Protein AF-A0A7R9UX66-F1 (afdb_monomer)

Foldseek 3Di:
DDDDPPVPDPDPVNVVVVCVVVVVPDDDDWQVNQPPQDDDPPPTDGVLLCLLQVDQEAEPVADELVNLVCLLVLHDDGSNSSNSSNHLQPDDPVPDDPSRDHGYYYYHYDYDPVSCPDPVVVVSD

Sequence (125 aa):
VENVEYGGRRGGAVLRALQEVHAERIDVWLDEDEWRGYASVGVDAVLHVELAASCDALLFAPLDANTLAKAALGLADNLATCVLRAWPYDLLPDDVDGARALKPVVAAPAMNTVMWRQRITREHV

Mean predicted aligned error: 6.6 Å

Organism: Diacronema lutheri (NCBI:txid2081491)

InterPro domains:
  IPR003382 Flavoprotein [PF02441] (34-125)
  IPR036551 Flavin prenyltransferase-like [G3DSA:3.40.50.1950] (13-125)
  IPR036551 Flavin prenyltransferase-like [SSF52507] (25-124)

Secondary structure (DSSP, 8-state):
-PPP---S---HHHHHHHHHHHTTT-----TTHHHHT--STTTS--HHHHHHHH-S-EEEEEE-HHHHHHHHTT---SHHHHHHHHS-SS--GGG--TTS----EEEEE---HHHHTSHHHHHH-

Radius of gyration: 16.64 Å; Cα contacts (8 Å, |Δi|>4): 122; chains: 1; bounding box: 38×42×40 Å

Solvent-accessible surface area (backbone atoms only — not comparable to full-atom values): 7794 Å² total; per-residue (Å²): 132,84,77,79,82,76,85,63,81,80,46,71,70,53,53,50,53,51,21,71,77,36,59,94,81,39,88,76,86,53,61,70,60,51,56,75,70,52,84,46,91,91,75,41,71,54,47,39,55,51,53,35,68,75,47,76,64,47,76,36,79,71,27,39,67,65,60,42,51,30,56,64,70,68,45,60,90,46,48,71,37,35,20,56,71,58,36,44,66,83,65,58,79,91,66,52,44,97,90,43,56,74,38,57,76,47,76,40,80,50,67,58,70,69,60,61,68,35,69,68,50,64,73,56,105

pLDDT: mean 87.57, std 14.29, range [36.31, 98.25]

Nearest PDB structures (foldseek):
  1mvn-assembly1_A  TM=9.739E-01  e=1.986E-08  Arabidopsis thaliana
  1e20-assembly1_A  TM=9.646E-01  e=5.345E-08  Arabidopsis thaliana
  1mvl-assembly1_A  TM=9.630E-01  e=1.056E-07  Arabidopsis thaliana
  1qzu-assembly1_A  TM=9.427E-01  e=8.652E-07  Homo sapiens
  7cfu-assembly1_H  TM=8.649E-01  e=1.148E-04  Streptomyces sparsogenes DSM 40356

Structure (mmCIF, N/CA/C/O backbone):
data_AF-A0A7R9UX66-F1
#
_entry.id   AF-A0A7R9UX66-F1
#
loop_
_atom_site.group_PDB
_atom_site.id
_atom_site.type_symbol
_atom_site.label_atom_id
_atom_site.label_alt_id
_atom_site.label_comp_id
_atom_site.label_asym_id
_atom_site.label_entity_id
_atom_site.label_seq_id
_atom_site.pdbx_PDB_ins_code
_atom_site.Cartn_x
_atom_site.Cartn_y
_atom_site.Cartn_z
_atom_site.occupancy
_atom_site.B_iso_or_equiv
_atom_site.auth_seq_id
_atom_site.auth_comp_id
_atom_site.auth_asym_id
_atom_site.auth_atom_id
_atom_site.pdbx_PDB_model_num
ATOM 1 N N . VAL A 1 1 ? -20.003 21.129 -1.099 1.00 37.97 1 VAL A N 1
ATOM 2 C CA . VAL A 1 1 ? -19.168 20.006 -0.624 1.00 37.97 1 VAL A CA 1
ATOM 3 C C . VAL A 1 1 ? -18.540 20.484 0.663 1.00 37.97 1 VAL A C 1
ATOM 5 O O . VAL A 1 1 ? -17.706 21.380 0.607 1.00 37.97 1 VAL A O 1
ATOM 8 N N . GLU A 1 2 ? -19.058 20.037 1.802 1.00 36.31 2 GLU A N 1
ATOM 9 C CA . GLU A 1 2 ? -18.477 20.377 3.101 1.00 36.31 2 GLU A CA 1
ATOM 10 C C . GLU A 1 2 ? -17.134 19.658 3.227 1.00 36.31 2 GLU A C 1
ATOM 12 O O . GLU A 1 2 ? -17.025 18.469 2.923 1.00 36.31 2 GLU A O 1
ATOM 17 N N . ASN A 1 3 ? -16.091 20.400 3.592 1.00 39.12 3 ASN A N 1
ATOM 18 C CA . ASN A 1 3 ? -14.802 19.798 3.887 1.00 39.12 3 ASN A CA 1
ATOM 19 C C . ASN A 1 3 ? -14.956 19.009 5.189 1.00 39.12 3 ASN A C 1
ATOM 21 O O . ASN A 1 3 ? -15.344 19.580 6.205 1.00 39.12 3 ASN A O 1
ATOM 25 N N . VAL A 1 4 ? -14.635 17.717 5.165 1.00 52.56 4 VAL A N 1
ATOM 26 C CA . VAL A 1 4 ? -14.436 16.957 6.401 1.00 52.56 4 VAL A CA 1
ATOM 27 C C . VAL A 1 4 ? -13.234 17.576 7.108 1.00 52.56 4 VAL A C 1
ATOM 29 O O . VAL A 1 4 ? -12.135 17.611 6.549 1.00 52.56 4 VAL A O 1
ATOM 32 N N . GLU A 1 5 ? -13.438 18.107 8.312 1.00 41.62 5 GLU A N 1
ATOM 33 C CA . GLU A 1 5 ? -12.338 18.601 9.134 1.00 41.62 5 GLU A CA 1
ATOM 34 C C . GLU A 1 5 ? -11.437 17.427 9.523 1.00 41.62 5 GLU A C 1
ATOM 36 O O . GLU A 1 5 ? -11.787 16.561 10.327 1.00 41.62 5 GLU A O 1
ATOM 41 N N . TYR A 1 6 ? -10.250 17.385 8.923 1.00 47.91 6 TYR A N 1
ATOM 42 C CA . TYR A 1 6 ? -9.200 16.468 9.330 1.00 47.91 6 TYR A CA 1
ATOM 43 C C . TYR A 1 6 ? -8.594 17.002 10.629 1.00 47.91 6 TYR A C 1
ATOM 45 O O . TYR A 1 6 ? -7.749 17.894 10.600 1.00 47.91 6 TYR A O 1
ATOM 53 N N . GLY A 1 7 ? -9.031 16.465 11.771 1.00 51.91 7 GLY A N 1
ATOM 54 C CA . GLY A 1 7 ? -8.638 16.913 13.117 1.00 51.91 7 GLY A CA 1
ATOM 55 C C . GLY A 1 7 ? -7.149 16.784 13.474 1.00 51.91 7 GLY A C 1
ATOM 56 O O . GLY A 1 7 ? -6.793 16.951 14.635 1.00 51.91 7 GLY A O 1
ATOM 57 N N . GLY A 1 8 ? -6.277 16.492 12.503 1.00 46.69 8 GLY A N 1
ATOM 58 C CA . GLY A 1 8 ? -4.859 16.245 12.719 1.00 46.69 8 GLY A CA 1
ATOM 59 C C . GLY A 1 8 ? -4.624 14.926 13.458 1.00 46.69 8 GLY A C 1
ATOM 60 O O . GLY A 1 8 ? -5.388 14.537 14.332 1.00 46.69 8 GLY A O 1
ATOM 61 N N . ARG A 1 9 ? -3.570 14.210 13.046 1.00 52.28 9 ARG A N 1
ATOM 62 C CA . ARG A 1 9 ? -2.986 13.007 13.672 1.00 52.28 9 ARG A CA 1
ATOM 63 C C . ARG A 1 9 ? -3.763 12.465 14.885 1.00 52.28 9 ARG A C 1
ATOM 65 O O . ARG A 1 9 ? -3.423 12.765 16.029 1.00 52.28 9 ARG A O 1
ATOM 72 N N . ARG A 1 10 ? -4.711 11.551 14.650 1.00 56.06 10 ARG A N 1
ATOM 73 C CA . ARG A 1 10 ? -4.936 10.476 15.626 1.00 56.06 10 ARG A CA 1
ATOM 74 C C . ARG A 1 10 ? -3.643 9.656 15.616 1.00 56.06 10 ARG A C 1
ATOM 76 O O . ARG A 1 10 ? -3.458 8.816 14.747 1.00 56.06 10 ARG A O 1
ATOM 83 N N . GLY A 1 11 ? -2.676 10.055 16.445 1.00 63.25 11 GLY A N 1
ATOM 84 C CA . GLY A 1 11 ? -1.330 9.476 16.457 1.00 63.25 11 GLY A CA 1
ATOM 85 C C . GLY A 1 11 ? -1.351 7.995 16.831 1.00 63.25 11 GLY A C 1
ATOM 86 O O . GLY A 1 11 ? -2.395 7.472 17.221 1.00 63.25 11 GLY A O 1
ATOM 87 N N . GLY A 1 12 ? -0.190 7.332 16.770 1.00 67.12 12 GLY A N 1
ATOM 88 C CA . GLY A 1 12 ? -0.059 5.902 17.088 1.00 67.12 12 GLY A CA 1
ATOM 89 C C . GLY A 1 12 ? -0.746 5.494 18.397 1.00 67.12 12 GLY A C 1
ATOM 90 O O . GLY A 1 12 ? -1.378 4.449 18.443 1.00 67.12 12 GLY A O 1
ATOM 91 N N . ALA A 1 13 ? -0.755 6.361 19.415 1.00 72.06 13 ALA A N 1
ATOM 92 C CA . ALA A 1 13 ? -1.458 6.132 20.680 1.00 72.06 13 ALA A CA 1
ATOM 93 C C . ALA A 1 13 ? -2.969 5.859 20.532 1.00 72.06 13 ALA A C 1
ATOM 95 O O . ALA A 1 13 ? -3.510 5.014 21.235 1.00 72.06 13 ALA A O 1
ATOM 96 N N . VAL A 1 14 ? -3.659 6.534 19.606 1.00 78.94 14 VAL A N 1
ATOM 97 C CA . VAL A 1 14 ? -5.094 6.298 19.366 1.00 78.94 14 VAL A CA 1
ATOM 98 C C . VAL A 1 14 ? -5.311 4.949 18.689 1.00 78.94 14 VAL A C 1
ATOM 100 O O . VAL A 1 14 ? -6.243 4.233 19.038 1.00 78.94 1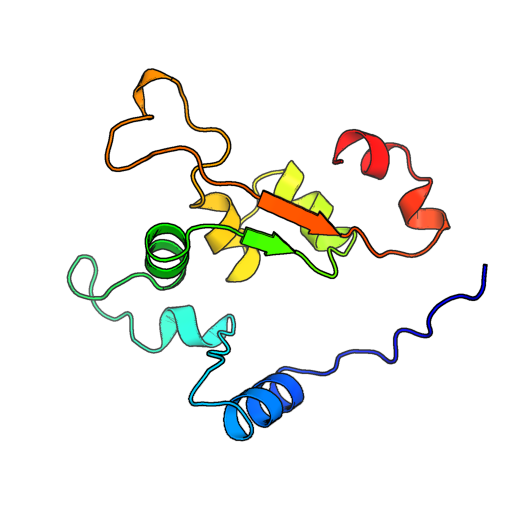4 VAL A O 1
ATOM 103 N N . LEU A 1 15 ? -4.443 4.588 17.740 1.00 78.31 15 LEU A N 1
ATOM 104 C CA . LEU A 1 15 ? -4.514 3.290 17.070 1.00 78.31 15 LEU A CA 1
ATOM 105 C C . LEU A 1 15 ? -4.208 2.147 18.045 1.00 78.31 15 LEU A C 1
ATOM 107 O O . LEU A 1 15 ? -4.897 1.134 18.028 1.00 78.31 15 LEU A O 1
ATOM 111 N N . ARG A 1 16 ? -3.250 2.342 18.957 1.00 81.25 16 ARG A N 1
ATOM 112 C CA . ARG A 1 16 ? -2.975 1.400 20.050 1.00 81.25 16 ARG A CA 1
ATOM 113 C C . ARG A 1 16 ? -4.162 1.255 20.996 1.00 81.25 16 ARG A C 1
ATOM 115 O O . ARG A 1 16 ? -4.548 0.136 21.296 1.00 81.25 16 ARG A O 1
ATOM 122 N N . ALA A 1 17 ? -4.802 2.356 21.383 1.00 80.00 17 ALA A N 1
ATOM 123 C CA . ALA A 1 17 ? -6.010 2.293 22.203 1.00 80.00 17 ALA A CA 1
ATOM 124 C C . ALA A 1 17 ? -7.161 1.550 21.492 1.00 80.00 17 ALA A C 1
ATOM 126 O O . ALA A 1 17 ? -7.901 0.802 22.123 1.00 80.00 17 ALA A O 1
ATOM 127 N N . LEU A 1 18 ? -7.306 1.709 20.170 1.00 77.56 18 LEU A N 1
ATOM 128 C CA . LEU A 1 18 ? -8.271 0.925 19.388 1.00 77.56 18 LEU A CA 1
ATOM 129 C C . LEU A 1 18 ? -7.921 -0.566 19.368 1.00 77.56 18 LEU A C 1
ATOM 131 O O . LEU A 1 18 ? -8.826 -1.392 19.482 1.00 77.56 18 LEU A O 1
ATOM 135 N N . GLN A 1 19 ? -6.632 -0.902 19.254 1.00 80.38 19 GLN A N 1
ATOM 136 C CA . GLN A 1 19 ? -6.161 -2.281 19.354 1.00 80.38 19 GLN A CA 1
ATOM 137 C C . GLN A 1 19 ? -6.517 -2.875 20.717 1.00 80.38 19 GLN A C 1
ATOM 139 O O . GLN A 1 19 ? -7.077 -3.956 20.764 1.00 80.38 19 GLN A O 1
ATOM 144 N N . GLU A 1 20 ? -6.283 -2.164 21.821 1.00 80.12 20 GLU A N 1
ATOM 145 C CA . GLU A 1 20 ? -6.627 -2.645 23.169 1.00 80.12 20 GLU A CA 1
ATOM 146 C C . GLU A 1 20 ? -8.121 -2.972 23.313 1.00 80.12 20 GLU A C 1
ATOM 148 O O . GLU A 1 20 ? -8.486 -3.980 23.914 1.00 80.12 20 GLU A O 1
ATOM 153 N N . VAL A 1 21 ? -8.997 -2.157 22.717 1.00 81.56 21 VAL A N 1
ATOM 154 C CA . VAL A 1 21 ? -10.455 -2.368 22.765 1.00 81.56 21 VAL A CA 1
ATOM 155 C C . VAL A 1 21 ? -10.909 -3.524 21.859 1.00 81.56 21 VAL A C 1
ATOM 157 O O . VAL A 1 21 ? -11.943 -4.144 22.120 1.00 81.56 21 VAL A O 1
ATOM 160 N N . HIS A 1 22 ? -10.157 -3.839 20.801 1.00 81.50 22 HIS A N 1
ATOM 161 C CA . HIS A 1 22 ? -10.537 -4.816 19.773 1.00 81.50 22 HIS A CA 1
ATOM 162 C C . HIS A 1 22 ? -9.474 -5.893 19.506 1.00 81.50 22 HIS A C 1
ATOM 164 O O . HIS A 1 22 ? -9.451 -6.469 18.418 1.00 81.50 22 HIS A O 1
ATOM 170 N N . ALA A 1 23 ? -8.639 -6.205 20.501 1.00 75.62 23 ALA A N 1
ATOM 171 C CA . ALA A 1 23 ? -7.436 -7.025 20.337 1.00 75.62 23 ALA A CA 1
ATOM 172 C C . ALA A 1 23 ? -7.715 -8.440 19.807 1.00 75.62 23 ALA A C 1
ATOM 174 O O . ALA A 1 23 ? -6.865 -9.035 19.162 1.00 75.62 23 ALA A O 1
ATOM 175 N N . GLU A 1 24 ? -8.916 -8.976 20.030 1.00 81.94 24 GLU A N 1
ATOM 176 C CA . GLU A 1 24 ? -9.295 -10.302 19.522 1.00 81.94 24 GLU A CA 1
ATOM 177 C C . GLU A 1 24 ? -9.665 -10.323 18.030 1.00 81.94 24 GLU A C 1
ATOM 179 O O . GLU A 1 24 ? -9.931 -11.387 17.474 1.00 81.94 24 GLU A O 1
ATOM 184 N N . ARG A 1 25 ? -9.768 -9.158 17.378 1.00 84.69 25 ARG A N 1
ATOM 185 C CA . ARG A 1 25 ? -10.242 -9.045 15.988 1.00 84.69 25 ARG A CA 1
ATOM 186 C C . ARG A 1 25 ? -9.382 -8.159 15.102 1.00 84.69 25 ARG A C 1
ATOM 188 O O . ARG A 1 25 ? -9.495 -8.265 13.885 1.00 84.69 25 ARG A O 1
ATOM 195 N N . ILE A 1 26 ? -8.624 -7.235 15.687 1.00 87.44 26 ILE A N 1
ATOM 196 C CA . ILE A 1 26 ? -7.886 -6.215 14.948 1.00 87.44 26 ILE A CA 1
ATOM 197 C C . ILE A 1 26 ? -6.473 -6.122 15.506 1.00 87.44 26 ILE A C 1
ATOM 199 O O . ILE A 1 26 ? -6.27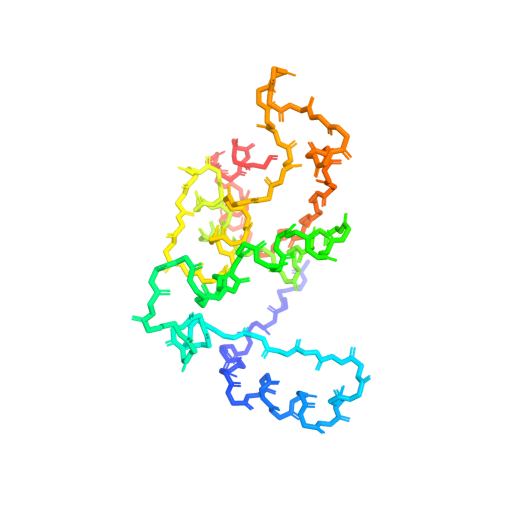0 -5.639 16.621 1.00 87.44 26 ILE A O 1
ATOM 203 N N . ASP A 1 27 ? -5.507 -6.504 14.679 1.00 89.88 27 ASP A N 1
ATOM 204 C CA . ASP A 1 27 ? -4.102 -6.198 14.901 1.00 89.88 27 ASP A CA 1
ATOM 205 C C . ASP A 1 27 ? -3.767 -4.825 14.320 1.00 89.88 27 ASP A C 1
ATOM 207 O O . ASP A 1 27 ? -4.209 -4.456 13.228 1.00 89.88 27 ASP A O 1
ATOM 211 N N . VAL A 1 28 ? -2.970 -4.056 15.059 1.00 90.75 28 VAL A N 1
ATOM 212 C CA . VAL A 1 28 ? -2.468 -2.757 14.610 1.00 90.75 28 VAL A CA 1
ATOM 213 C C . VAL A 1 28 ? -0.956 -2.836 14.525 1.00 90.75 28 VAL A C 1
ATOM 215 O O . VAL A 1 28 ? -0.278 -3.078 15.523 1.00 90.75 28 VAL A O 1
ATOM 218 N N . TRP A 1 29 ? -0.435 -2.566 13.336 1.00 92.25 29 TRP A N 1
ATOM 219 C CA . TRP A 1 29 ? 0.994 -2.549 13.057 1.00 92.25 29 TRP A CA 1
ATOM 220 C C . TRP A 1 29 ? 1.452 -1.124 12.762 1.00 92.25 29 TRP A C 1
ATOM 222 O O . TRP A 1 29 ? 0.801 -0.397 12.010 1.00 92.25 29 TRP A O 1
ATOM 232 N N . LEU A 1 30 ? 2.558 -0.718 13.378 1.00 91.69 30 LEU A N 1
ATOM 233 C CA . LEU A 1 30 ? 3.225 0.562 13.152 1.00 91.69 30 LEU A CA 1
ATOM 234 C C . LEU A 1 30 ? 4.634 0.323 12.600 1.00 91.69 30 LEU A C 1
ATOM 236 O O . LEU A 1 30 ? 5.187 -0.761 12.760 1.00 91.69 30 LEU A O 1
ATOM 240 N N . ASP A 1 31 ? 5.246 1.361 12.031 1.00 92.31 31 ASP A N 1
ATOM 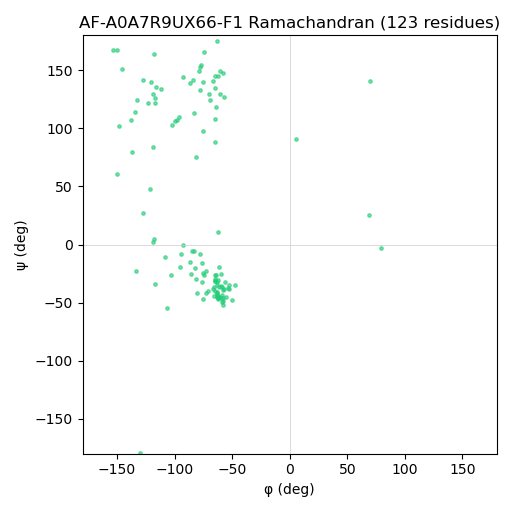241 C CA . ASP A 1 31 ? 6.607 1.297 11.471 1.00 92.31 31 ASP A CA 1
ATOM 242 C C . ASP A 1 31 ? 7.642 0.742 12.466 1.00 92.31 31 ASP A C 1
ATOM 244 O O . ASP A 1 31 ? 8.550 0.006 12.100 1.00 92.31 31 ASP A O 1
ATOM 248 N N . GLU A 1 32 ? 7.484 1.047 13.755 1.00 90.69 32 GLU A N 1
ATOM 249 C CA . GLU A 1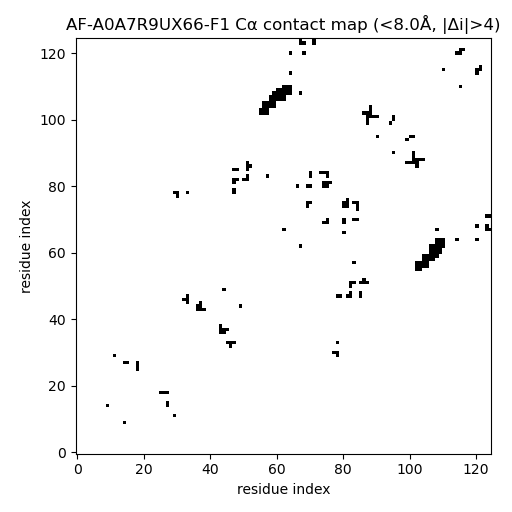 32 ? 8.367 0.550 14.814 1.00 90.69 32 GLU A CA 1
ATOM 250 C C . GLU A 1 32 ? 8.305 -0.974 14.990 1.00 90.69 32 GLU A C 1
ATOM 252 O O . GLU A 1 32 ? 9.286 -1.572 15.426 1.00 90.69 32 GLU A O 1
ATOM 257 N N . ASP A 1 33 ? 7.163 -1.602 14.692 1.00 91.81 33 ASP A N 1
ATOM 258 C CA . ASP A 1 33 ? 6.971 -3.042 14.891 1.00 91.81 33 ASP A CA 1
ATOM 259 C C . ASP A 1 33 ? 7.735 -3.873 13.862 1.00 91.81 33 ASP A C 1
ATOM 261 O O . ASP A 1 33 ? 8.096 -5.009 14.160 1.00 91.81 33 ASP A O 1
ATOM 265 N N . GLU A 1 34 ? 8.053 -3.293 12.702 1.00 90.12 34 GLU A N 1
ATOM 266 C CA . GLU A 1 34 ? 8.839 -3.947 11.652 1.00 90.12 34 GLU A CA 1
ATOM 267 C C . GLU A 1 34 ? 10.196 -4.442 12.169 1.00 90.12 34 GLU A C 1
ATOM 269 O O . GLU A 1 34 ? 10.685 -5.487 11.746 1.00 90.12 34 GLU A O 1
ATOM 274 N N . TRP A 1 35 ? 10.777 -3.723 13.132 1.00 88.62 35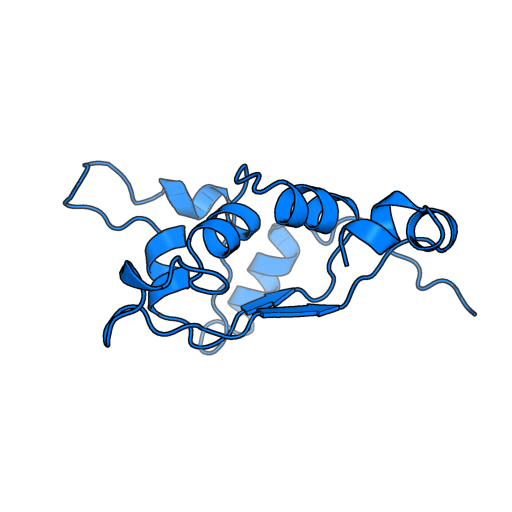 TRP A N 1
ATOM 275 C CA . TRP A 1 35 ? 12.139 -3.959 13.611 1.00 88.62 35 TRP A CA 1
ATOM 276 C C . TRP A 1 35 ? 12.209 -4.575 15.011 1.00 88.62 35 TRP A C 1
ATOM 278 O O . TRP A 1 35 ? 13.280 -5.005 15.433 1.00 88.62 35 TRP A O 1
ATOM 288 N N . ARG A 1 36 ? 11.093 -4.651 15.753 1.00 84.94 36 ARG A N 1
ATOM 289 C CA . ARG A 1 36 ? 11.084 -5.119 17.157 1.00 84.94 36 ARG A CA 1
ATOM 290 C C . ARG A 1 36 ? 11.501 -6.582 17.327 1.00 84.94 36 ARG A C 1
ATOM 292 O O . ARG A 1 36 ? 11.987 -6.939 18.397 1.00 84.94 36 ARG A O 1
ATOM 299 N N . GLY A 1 37 ? 11.310 -7.406 16.299 1.00 77.00 37 GLY A N 1
ATOM 300 C CA . GLY A 1 37 ? 11.620 -8.839 16.311 1.00 77.00 37 GLY A CA 1
ATOM 301 C C . GLY A 1 37 ? 12.682 -9.273 15.304 1.00 77.00 37 GLY A C 1
ATOM 302 O O . GLY A 1 37 ? 12.914 -10.468 15.182 1.00 77.00 37 GLY A O 1
ATOM 303 N N . TYR A 1 38 ? 13.309 -8.341 14.580 1.00 85.69 38 TYR A N 1
ATOM 304 C CA . TYR A 1 38 ? 14.238 -8.674 13.500 1.00 85.69 38 TYR A CA 1
ATOM 305 C C . TYR A 1 38 ? 15.693 -8.500 13.946 1.00 85.69 38 TYR A C 1
ATOM 307 O O . TYR A 1 38 ? 16.205 -7.382 14.021 1.00 85.69 38 TYR A O 1
ATOM 315 N N . ALA A 1 39 ? 16.371 -9.610 14.240 1.00 87.75 39 ALA A N 1
ATOM 316 C CA . ALA A 1 39 ? 17.765 -9.634 14.673 1.00 87.75 39 ALA A CA 1
ATOM 317 C C . ALA A 1 39 ? 18.683 -10.377 13.689 1.00 87.75 39 ALA A C 1
ATOM 319 O O . ALA A 1 39 ? 19.846 -10.003 13.536 1.00 87.75 39 ALA A O 1
ATOM 320 N N . SER A 1 40 ? 18.187 -11.428 13.033 1.00 88.19 40 SER A N 1
ATOM 321 C CA . SER A 1 40 ? 18.975 -12.316 12.173 1.00 88.19 40 SER A CA 1
ATOM 322 C C . SER A 1 40 ? 18.296 -12.583 10.831 1.00 88.19 40 SER A C 1
ATOM 324 O O . SER A 1 40 ? 17.182 -13.101 10.758 1.00 88.19 40 SER A O 1
ATOM 326 N N . VAL A 1 41 ? 19.024 -12.299 9.748 1.00 87.25 41 VAL A N 1
ATOM 327 C CA . VAL A 1 41 ? 18.574 -12.539 8.369 1.00 87.25 41 VAL A CA 1
ATOM 328 C C . VAL A 1 41 ? 18.296 -14.027 8.146 1.00 87.25 41 VAL A C 1
ATOM 330 O O . VAL A 1 41 ? 19.148 -14.870 8.423 1.00 87.25 41 VAL A O 1
ATOM 333 N N . GLY A 1 42 ? 17.120 -14.343 7.600 1.00 83.44 42 GLY A N 1
ATOM 334 C CA . GLY A 1 42 ? 16.722 -15.707 7.232 1.00 83.44 42 GLY A CA 1
ATOM 335 C C . GLY A 1 42 ? 16.240 -16.576 8.396 1.00 83.44 42 GLY A C 1
ATOM 336 O O . GLY A 1 42 ? 15.834 -17.712 8.161 1.00 83.44 42 GLY A O 1
ATOM 337 N N . VAL A 1 43 ? 16.274 -16.052 9.623 1.00 86.75 43 VAL A N 1
ATOM 338 C CA . VAL A 1 43 ? 15.680 -16.688 10.806 1.00 86.75 43 VAL A CA 1
ATOM 339 C C . VAL A 1 43 ? 14.417 -15.938 11.196 1.00 86.75 43 VAL A C 1
ATOM 341 O O . VAL A 1 43 ? 13.350 -16.541 11.275 1.00 86.75 43 VAL A O 1
ATOM 344 N N . ASP A 1 44 ? 14.543 -14.626 11.390 1.00 89.69 44 ASP A N 1
ATOM 345 C CA . ASP A 1 44 ? 13.423 -13.787 11.786 1.00 89.69 44 ASP A CA 1
ATOM 346 C C . ASP A 1 44 ? 12.621 -13.370 10.560 1.00 89.69 44 ASP A C 1
ATOM 348 O O . ASP A 1 44 ? 13.165 -13.091 9.483 1.00 89.69 44 ASP A O 1
ATOM 352 N N . ALA A 1 45 ? 11.307 -13.330 10.725 1.00 88.81 45 ALA A N 1
ATOM 353 C CA . ALA A 1 45 ? 10.426 -12.955 9.647 1.00 88.81 45 ALA A CA 1
ATOM 354 C C . ALA A 1 45 ? 10.385 -11.436 9.446 1.00 88.81 45 ALA A C 1
ATOM 356 O O . ALA A 1 45 ? 10.548 -10.648 10.379 1.00 88.81 45 ALA A O 1
ATOM 357 N N . VAL A 1 46 ? 10.173 -11.027 8.197 1.00 94.50 46 VAL A N 1
ATOM 358 C CA . VAL A 1 46 ? 10.098 -9.616 7.815 1.00 94.50 46 VAL A CA 1
ATOM 359 C C . VAL A 1 46 ? 8.631 -9.211 7.769 1.00 94.50 46 VAL A C 1
ATOM 361 O O . VAL A 1 46 ? 7.908 -9.625 6.862 1.00 94.50 46 VAL A O 1
ATOM 364 N N . LEU A 1 47 ? 8.200 -8.382 8.723 1.00 95.44 47 LEU A N 1
ATOM 365 C CA . LEU A 1 47 ? 6.785 -8.070 8.950 1.00 95.44 47 LEU A CA 1
ATOM 366 C C . LEU A 1 47 ? 6.037 -7.647 7.674 1.00 95.44 47 LEU A C 1
ATOM 368 O O . LEU A 1 47 ? 4.962 -8.168 7.391 1.00 95.44 47 LEU A O 1
ATOM 372 N N . HIS A 1 48 ? 6.591 -6.735 6.864 1.00 95.69 48 HIS A N 1
ATOM 373 C CA . HIS A 1 48 ? 5.900 -6.284 5.649 1.00 95.69 48 HIS A CA 1
ATOM 374 C C . HIS A 1 48 ? 5.724 -7.401 4.606 1.00 95.69 48 HIS A C 1
ATOM 376 O O . HIS A 1 48 ? 4.734 -7.402 3.874 1.00 95.69 48 HIS A O 1
ATOM 382 N N . VAL A 1 49 ? 6.657 -8.360 4.548 1.00 95.06 49 VAL A N 1
ATOM 383 C CA . VAL A 1 49 ? 6.572 -9.536 3.669 1.00 95.06 49 VAL A CA 1
ATOM 384 C C . VAL A 1 49 ? 5.519 -10.503 4.196 1.00 95.06 49 VAL A C 1
ATOM 386 O O . VAL A 1 49 ? 4.722 -11.019 3.417 1.00 95.06 49 VAL A O 1
ATOM 389 N N . GLU A 1 50 ? 5.469 -10.721 5.510 1.00 94.88 50 GLU A N 1
ATOM 390 C CA . GLU A 1 50 ? 4.462 -11.582 6.135 1.00 94.88 50 GLU A CA 1
ATOM 391 C C . GLU A 1 50 ? 3.046 -11.042 5.954 1.00 94.88 50 GLU A C 1
ATOM 393 O O . GLU A 1 50 ? 2.145 -11.792 5.578 1.00 94.88 50 GLU A O 1
ATOM 398 N N . LEU A 1 51 ? 2.839 -9.740 6.162 1.00 95.56 51 LEU A N 1
ATOM 399 C CA . LEU A 1 51 ? 1.551 -9.088 5.918 1.00 95.56 51 LEU A CA 1
ATOM 400 C C . LEU A 1 51 ? 1.157 -9.203 4.443 1.00 95.56 51 LEU A C 1
ATOM 402 O O . LEU A 1 51 ? 0.030 -9.580 4.121 1.00 95.56 51 LEU A O 1
ATOM 406 N N . ALA A 1 52 ? 2.103 -8.946 3.536 1.00 95.19 52 ALA A N 1
ATOM 407 C CA . ALA A 1 52 ? 1.861 -9.090 2.110 1.00 95.19 52 ALA A CA 1
ATOM 408 C C . ALA A 1 52 ? 1.554 -10.538 1.711 1.00 95.19 52 ALA A C 1
ATOM 410 O O . ALA A 1 52 ? 0.780 -10.732 0.785 1.00 95.19 52 ALA A O 1
ATOM 411 N N . ALA A 1 53 ? 2.110 -11.552 2.378 1.00 93.12 53 ALA A N 1
ATOM 412 C CA . ALA A 1 53 ? 1.852 -12.961 2.083 1.00 93.12 53 ALA A CA 1
ATOM 413 C C . ALA A 1 53 ? 0.531 -13.467 2.688 1.00 93.12 53 ALA A C 1
ATOM 415 O O . ALA A 1 53 ? -0.209 -14.179 2.012 1.00 93.12 53 ALA A O 1
ATOM 416 N N . SER A 1 54 ? 0.231 -13.080 3.930 1.00 93.25 54 SER A N 1
ATOM 417 C CA . SER A 1 54 ? -0.884 -13.606 4.733 1.00 93.25 54 SER A CA 1
ATOM 418 C C . SER A 1 54 ? -2.244 -12.967 4.446 1.00 93.25 54 SER A C 1
ATOM 420 O O . SER A 1 54 ? -3.268 -13.573 4.752 1.00 93.25 54 SER A O 1
ATOM 422 N N . CYS A 1 55 ? -2.283 -11.769 3.859 1.00 94.44 55 CYS A N 1
ATOM 423 C CA . CYS A 1 55 ? -3.536 -11.103 3.508 1.00 94.44 55 CYS A CA 1
ATOM 424 C C . CYS A 1 55 ? -3.976 -11.408 2.066 1.00 94.44 55 CYS A C 1
ATOM 426 O O . CYS A 1 55 ? -3.158 -11.447 1.142 1.00 94.44 55 CYS A O 1
ATOM 428 N N . ASP A 1 56 ? -5.289 -11.533 1.859 1.00 94.69 56 ASP A N 1
ATOM 429 C CA . ASP A 1 56 ? -5.898 -11.771 0.541 1.00 94.69 56 ASP A CA 1
ATOM 430 C C . ASP A 1 56 ? -6.155 -10.481 -0.255 1.00 94.69 56 ASP A C 1
ATOM 432 O O . ASP A 1 56 ? -6.221 -10.503 -1.481 1.00 94.69 56 ASP A O 1
ATOM 436 N N . ALA A 1 57 ? -6.310 -9.349 0.433 1.00 96.38 57 ALA A N 1
ATOM 437 C CA . ALA A 1 57 ? -6.605 -8.048 -0.159 1.00 96.38 57 ALA A CA 1
ATOM 438 C C . ALA A 1 57 ? -5.931 -6.921 0.633 1.00 96.38 57 ALA A C 1
ATOM 440 O O . ALA A 1 57 ? -5.767 -7.028 1.849 1.00 96.38 57 ALA A O 1
ATOM 441 N N . LEU A 1 58 ? -5.603 -5.824 -0.051 1.00 97.31 58 LEU A N 1
ATOM 442 C CA . LEU A 1 58 ? -5.047 -4.615 0.557 1.00 97.31 58 LEU A CA 1
ATOM 443 C C . LEU A 1 58 ? -5.985 -3.425 0.326 1.00 97.31 58 LEU A C 1
ATOM 445 O O . LEU A 1 58 ? -6.398 -3.166 -0.804 1.00 97.31 58 LEU A O 1
ATOM 449 N N . LEU A 1 59 ? -6.312 -2.690 1.391 1.00 97.62 59 LEU A N 1
ATOM 450 C CA . LEU A 1 59 ? -7.187 -1.515 1.345 1.00 97.62 59 LEU A CA 1
ATOM 451 C C . LEU A 1 59 ? -6.481 -0.281 1.916 1.00 97.62 59 LEU A C 1
ATOM 453 O O . LEU A 1 59 ? -6.144 -0.249 3.096 1.00 97.62 59 LEU A O 1
ATOM 457 N N . PHE A 1 60 ? -6.359 0.773 1.109 1.00 96.69 60 PHE A N 1
ATOM 458 C CA . PHE A 1 60 ? -5.974 2.104 1.579 1.00 96.69 60 PHE A CA 1
ATOM 459 C C . PHE A 1 60 ? -7.211 2.983 1.781 1.00 96.69 60 PHE A C 1
ATOM 461 O O . PHE A 1 60 ? -7.814 3.439 0.808 1.00 96.69 60 PHE A O 1
ATOM 468 N N . ALA A 1 61 ? -7.587 3.248 3.036 1.00 95.44 61 ALA A N 1
ATOM 469 C CA . ALA A 1 61 ? -8.726 4.102 3.376 1.00 95.44 61 ALA A CA 1
ATOM 470 C C . ALA A 1 61 ? -8.500 4.860 4.705 1.00 95.44 61 ALA A C 1
ATOM 472 O O . ALA A 1 61 ? -8.691 4.280 5.775 1.00 95.44 61 ALA A O 1
ATOM 473 N N . PRO A 1 62 ? -8.135 6.157 4.672 1.00 95.25 62 PRO A N 1
ATOM 474 C CA . PRO A 1 62 ? -7.909 6.984 3.482 1.00 95.25 62 PRO A CA 1
ATOM 475 C C . PRO A 1 62 ? -6.565 6.708 2.786 1.00 95.25 62 PRO A C 1
ATOM 477 O O . PRO A 1 62 ? -5.590 6.341 3.436 1.00 95.25 62 PRO A O 1
ATOM 480 N N . LEU A 1 63 ? -6.495 6.980 1.478 1.00 96.25 63 LEU A N 1
ATOM 481 C CA . LEU A 1 63 ? -5.235 7.179 0.754 1.00 96.25 63 LEU A CA 1
ATOM 482 C C . LEU A 1 63 ? -4.972 8.683 0.592 1.00 96.25 63 LEU A C 1
ATOM 484 O O . LEU A 1 63 ? -5.633 9.357 -0.200 1.00 96.25 63 LEU A O 1
ATOM 488 N N . ASP A 1 64 ? -4.021 9.230 1.345 1.00 95.19 64 ASP A N 1
ATOM 489 C CA . ASP A 1 64 ? -3.614 10.625 1.168 1.00 95.19 64 ASP A CA 1
ATOM 490 C C . ASP A 1 64 ? -2.749 10.819 -0.095 1.00 95.19 64 ASP A C 1
ATOM 492 O O . ASP A 1 64 ? -2.246 9.869 -0.697 1.00 95.19 64 ASP A O 1
ATOM 496 N N . ALA A 1 65 ? -2.562 12.073 -0.514 1.00 95.62 65 ALA A N 1
ATOM 497 C CA . ALA A 1 65 ? -1.805 12.384 -1.729 1.00 95.62 65 ALA A CA 1
ATOM 498 C C . ALA A 1 65 ? -0.316 12.004 -1.649 1.00 95.62 65 ALA A C 1
ATOM 500 O O . ALA A 1 65 ? 0.314 11.777 -2.679 1.00 95.62 65 ALA A O 1
ATOM 501 N N . ASN A 1 66 ? 0.257 11.967 -0.444 1.00 96.19 66 ASN A N 1
ATOM 502 C CA . ASN A 1 66 ? 1.668 11.659 -0.240 1.00 96.19 66 ASN A CA 1
ATOM 503 C C . ASN A 1 66 ? 1.912 10.157 -0.408 1.00 96.19 66 ASN A C 1
ATOM 505 O O . ASN A 1 66 ? 2.799 9.752 -1.150 1.00 96.19 66 ASN A O 1
ATOM 509 N N . THR A 1 67 ? 1.079 9.336 0.220 1.00 97.06 67 THR A N 1
ATOM 510 C CA . THR A 1 67 ? 1.100 7.880 0.084 1.00 97.06 67 THR A CA 1
ATOM 511 C C . THR A 1 67 ? 0.720 7.465 -1.335 1.00 97.06 67 THR A C 1
ATOM 513 O O . THR A 1 67 ? 1.364 6.575 -1.877 1.00 97.06 67 THR A O 1
ATOM 516 N N . LEU A 1 68 ? -0.221 8.164 -1.990 1.00 97.75 68 LEU A N 1
ATOM 517 C CA . LEU A 1 68 ? -0.499 7.982 -3.421 1.00 97.75 68 LEU A CA 1
ATOM 518 C C . LEU A 1 68 ? 0.753 8.226 -4.277 1.00 97.75 68 LEU A C 1
ATOM 520 O O . LEU A 1 68 ? 1.090 7.403 -5.121 1.00 97.75 68 LEU A O 1
ATOM 524 N N . ALA A 1 69 ? 1.460 9.339 -4.056 1.00 97.69 69 ALA A N 1
ATOM 525 C CA . ALA A 1 69 ? 2.679 9.641 -4.804 1.00 97.69 69 ALA A CA 1
ATOM 526 C C . ALA A 1 69 ? 3.785 8.606 -4.549 1.00 97.69 69 ALA A C 1
ATOM 528 O O . ALA A 1 69 ? 4.457 8.187 -5.485 1.00 97.69 69 ALA A O 1
ATOM 529 N N . LYS A 1 70 ? 3.949 8.154 -3.301 1.00 98.25 70 LYS A N 1
ATOM 530 C CA . LYS A 1 70 ? 4.897 7.090 -2.949 1.00 98.25 70 LYS A CA 1
ATOM 531 C C . LYS A 1 70 ? 4.558 5.775 -3.641 1.00 98.25 70 LYS A C 1
ATOM 533 O O . LYS A 1 70 ? 5.443 5.176 -4.240 1.00 98.25 70 LYS A O 1
ATOM 538 N N . ALA A 1 71 ? 3.288 5.374 -3.603 1.00 96.81 71 ALA A N 1
ATOM 539 C CA . ALA A 1 71 ? 2.790 4.172 -4.257 1.00 96.81 71 ALA A CA 1
ATOM 540 C C . ALA A 1 71 ? 3.058 4.203 -5.768 1.00 96.81 71 ALA A C 1
ATOM 542 O O . ALA A 1 71 ? 3.692 3.292 -6.291 1.00 96.81 71 ALA A O 1
ATOM 543 N N . ALA A 1 72 ? 2.658 5.284 -6.445 1.00 96.50 72 ALA A N 1
ATOM 544 C CA . ALA A 1 72 ? 2.833 5.437 -7.890 1.00 96.50 72 ALA A CA 1
ATOM 545 C C . ALA A 1 72 ? 4.309 5.448 -8.326 1.00 96.50 72 ALA A C 1
ATOM 547 O O . ALA A 1 72 ? 4.637 4.997 -9.420 1.00 96.50 72 ALA A O 1
ATOM 548 N N . LEU A 1 73 ? 5.209 5.943 -7.470 1.00 97.06 73 LEU A N 1
ATOM 549 C CA . LEU A 1 73 ? 6.651 5.990 -7.732 1.00 97.06 73 LEU A CA 1
ATOM 550 C C . LEU A 1 73 ? 7.416 4.766 -7.197 1.00 97.06 73 LEU A C 1
ATOM 552 O O . LEU A 1 73 ? 8.635 4.698 -7.349 1.00 97.06 73 LEU A O 1
ATOM 556 N N . GLY A 1 74 ? 6.735 3.811 -6.556 1.00 96.44 74 GLY A N 1
ATOM 557 C CA . GLY A 1 74 ? 7.353 2.610 -5.990 1.00 96.44 74 GLY A CA 1
ATOM 558 C C . GLY A 1 74 ? 8.258 2.862 -4.778 1.00 96.44 74 GLY A C 1
ATOM 559 O O . GLY A 1 74 ? 9.171 2.072 -4.529 1.00 96.44 74 GLY A O 1
ATOM 560 N N . LEU A 1 75 ? 8.035 3.949 -4.033 1.00 98.12 75 LEU A N 1
ATOM 561 C CA . LEU A 1 75 ? 8.758 4.244 -2.795 1.00 98.12 75 LEU A CA 1
ATOM 562 C C . LEU A 1 75 ? 8.254 3.351 -1.652 1.00 98.12 75 LEU A C 1
ATOM 564 O O . LEU A 1 75 ? 7.052 3.140 -1.520 1.00 98.12 75 LEU A O 1
ATOM 568 N N . ALA A 1 76 ? 9.180 2.872 -0.820 1.00 97.19 76 ALA A N 1
ATOM 569 C CA . ALA A 1 76 ? 8.927 1.978 0.309 1.00 97.19 76 ALA A CA 1
ATOM 570 C C . ALA A 1 76 ? 9.743 2.451 1.525 1.00 97.19 76 ALA A C 1
ATOM 572 O O . ALA A 1 76 ?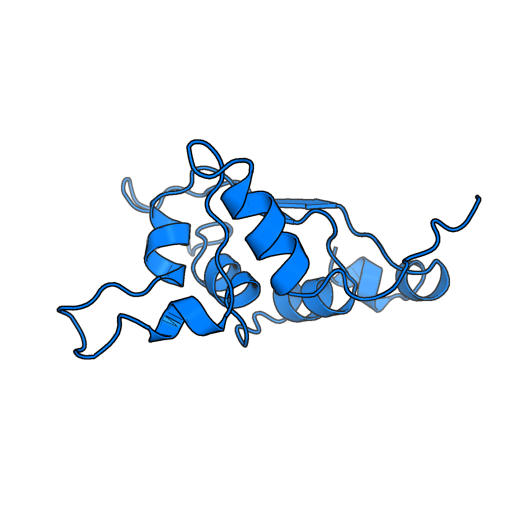 10.850 1.976 1.762 1.00 97.19 76 ALA A O 1
ATOM 573 N N . ASP A 1 77 ? 9.244 3.474 2.224 1.00 95.75 77 ASP A N 1
ATOM 574 C CA . ASP A 1 77 ? 9.953 4.164 3.317 1.00 95.75 77 ASP A CA 1
ATOM 575 C C . ASP A 1 77 ? 9.232 4.081 4.675 1.00 95.75 77 ASP A C 1
ATOM 577 O O . ASP A 1 77 ? 9.690 4.663 5.657 1.00 95.75 77 ASP A O 1
ATOM 581 N N . ASN A 1 78 ? 8.099 3.381 4.726 1.00 96.12 78 ASN A N 1
ATOM 582 C CA . ASN A 1 78 ? 7.340 3.071 5.935 1.00 96.12 78 ASN A CA 1
ATOM 583 C C . ASN A 1 78 ? 6.604 1.736 5.760 1.00 96.12 78 ASN A C 1
ATOM 585 O O . ASN A 1 78 ? 6.473 1.251 4.635 1.00 96.12 78 ASN A O 1
ATOM 589 N N . LEU A 1 79 ? 6.073 1.163 6.840 1.00 95.94 79 LEU A N 1
ATOM 590 C CA . LEU A 1 79 ? 5.496 -0.181 6.826 1.00 95.94 79 LEU A CA 1
ATOM 591 C C . LEU A 1 79 ? 4.405 -0.330 5.758 1.00 95.94 79 LEU A C 1
ATOM 593 O O . LEU A 1 79 ? 4.412 -1.288 4.990 1.00 95.94 79 LEU A O 1
ATOM 597 N N . ALA A 1 80 ? 3.493 0.639 5.656 1.00 96.31 80 ALA A N 1
ATOM 598 C CA . ALA A 1 80 ? 2.387 0.583 4.702 1.00 96.31 80 ALA A CA 1
ATOM 599 C C . ALA A 1 80 ? 2.861 0.583 3.236 1.00 96.31 80 ALA A C 1
ATOM 601 O O . ALA A 1 80 ? 2.337 -0.166 2.408 1.00 96.31 80 ALA A O 1
ATOM 602 N N . THR A 1 81 ? 3.860 1.405 2.905 1.00 97.62 81 THR A N 1
ATOM 603 C CA . THR A 1 81 ? 4.420 1.466 1.546 1.00 97.62 81 THR A CA 1
ATOM 604 C C . THR A 1 81 ? 5.336 0.279 1.241 1.00 97.62 81 THR A C 1
ATOM 606 O O . THR A 1 81 ? 5.315 -0.215 0.115 1.00 97.62 81 THR A O 1
ATOM 609 N N . CYS A 1 82 ? 6.047 -0.259 2.238 1.00 97.94 82 CYS A N 1
ATOM 610 C CA . CYS A 1 82 ? 6.780 -1.523 2.131 1.00 97.94 82 CYS A CA 1
ATOM 611 C C . CYS A 1 82 ? 5.843 -2.705 1.846 1.00 97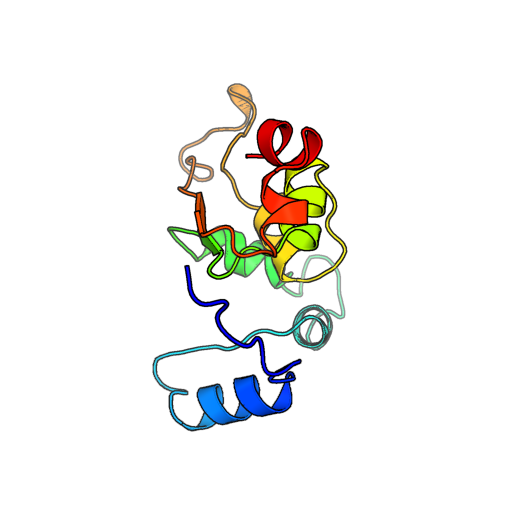.94 82 CYS A C 1
ATOM 613 O O . CYS A 1 82 ? 6.111 -3.483 0.930 1.00 97.94 82 CYS A O 1
ATOM 615 N N . VAL A 1 83 ? 4.714 -2.807 2.562 1.00 97.88 83 VAL A N 1
ATOM 616 C CA . VAL A 1 83 ? 3.692 -3.843 2.320 1.00 97.88 83 VAL A CA 1
ATOM 617 C C . VAL A 1 83 ? 3.169 -3.749 0.894 1.00 97.88 83 VAL A C 1
ATOM 619 O O . VAL A 1 83 ? 3.164 -4.754 0.190 1.00 97.88 83 VAL A O 1
ATOM 622 N N . LEU A 1 84 ? 2.783 -2.551 0.433 1.00 97.69 84 LEU A N 1
ATOM 623 C CA . LEU A 1 84 ? 2.343 -2.372 -0.950 1.00 97.69 84 LEU A CA 1
ATOM 624 C C . LEU A 1 84 ? 3.441 -2.773 -1.938 1.00 97.69 84 LEU A C 1
ATOM 626 O O . LEU A 1 84 ? 3.154 -3.459 -2.908 1.00 97.69 84 LEU A O 1
ATOM 630 N N . ARG A 1 85 ? 4.704 -2.398 -1.709 1.00 97.12 85 ARG A N 1
ATOM 631 C CA . ARG A 1 85 ? 5.793 -2.728 -2.638 1.00 97.12 85 ARG A CA 1
ATOM 632 C C . ARG A 1 85 ? 6.057 -4.232 -2.749 1.00 97.12 85 ARG A C 1
ATOM 634 O O . ARG A 1 85 ? 6.452 -4.675 -3.830 1.00 97.12 85 ARG A O 1
ATOM 641 N N . ALA A 1 86 ? 5.836 -4.975 -1.666 1.00 96.06 86 ALA A N 1
ATOM 642 C CA . ALA A 1 86 ? 5.912 -6.434 -1.607 1.00 96.06 86 ALA A CA 1
ATOM 643 C C . ALA A 1 86 ? 4.605 -7.134 -2.035 1.00 96.06 86 ALA A C 1
ATOM 645 O O . ALA A 1 86 ? 4.561 -8.361 -2.119 1.00 96.06 86 ALA A O 1
ATOM 646 N N . TRP A 1 87 ? 3.539 -6.377 -2.303 1.00 96.69 87 TRP A N 1
ATOM 647 C CA . TRP A 1 87 ? 2.237 -6.918 -2.664 1.00 96.69 87 TRP A CA 1
ATOM 648 C C . TRP A 1 87 ? 2.206 -7.373 -4.131 1.00 96.69 87 TRP A C 1
ATOM 650 O O . TRP A 1 87 ? 2.603 -6.612 -5.017 1.00 96.69 87 TRP A O 1
ATOM 660 N N . PRO A 1 88 ? 1.692 -8.577 -4.439 1.00 94.50 88 PRO A N 1
ATOM 661 C CA . PRO A 1 88 ? 1.640 -9.074 -5.808 1.00 94.50 88 PRO A CA 1
ATOM 662 C C . PRO A 1 88 ? 0.431 -8.480 -6.549 1.00 94.50 88 PRO A C 1
ATOM 664 O O . PRO A 1 88 ? -0.575 -9.153 -6.713 1.00 94.50 88 PRO A O 1
ATOM 667 N N . TYR A 1 89 ? 0.475 -7.212 -6.967 1.00 92.88 89 TYR A N 1
ATOM 668 C CA . TYR A 1 89 ? -0.608 -6.603 -7.771 1.00 92.88 89 TYR A CA 1
ATOM 669 C C . TYR A 1 89 ? -0.276 -6.465 -9.261 1.00 92.88 89 TYR A C 1
ATOM 671 O O . TYR A 1 89 ? -1.193 -6.453 -10.076 1.00 92.88 89 TYR A O 1
ATOM 679 N N . ASP A 1 90 ? 1.009 -6.376 -9.613 1.00 91.31 90 ASP A N 1
ATOM 680 C CA . ASP A 1 90 ? 1.490 -6.174 -10.987 1.00 91.31 90 ASP A CA 1
ATOM 681 C C . ASP A 1 90 ? 2.871 -6.829 -11.162 1.00 91.31 90 ASP A C 1
ATOM 683 O O . ASP A 1 90 ? 3.900 -6.176 -11.340 1.00 91.31 90 ASP A O 1
ATOM 687 N N . LEU A 1 91 ? 2.915 -8.151 -10.966 1.00 92.12 91 LEU A N 1
ATOM 688 C CA . LEU A 1 91 ? 4.126 -8.942 -11.189 1.00 92.12 91 LEU A CA 1
ATOM 689 C C . LEU A 1 91 ? 4.341 -9.190 -12.685 1.00 92.12 91 LEU A C 1
ATOM 691 O O . LEU A 1 91 ? 3.386 -9.261 -13.462 1.00 92.12 91 LEU A O 1
ATOM 695 N N . LEU A 1 92 ? 5.602 -9.383 -13.080 1.00 92.00 92 LEU A N 1
ATOM 696 C CA . LEU A 1 92 ? 5.922 -9.811 -14.438 1.00 92.00 92 LEU A CA 1
ATOM 697 C C . LEU A 1 92 ? 5.270 -11.174 -14.732 1.00 92.00 92 LEU A C 1
ATOM 699 O O . LEU A 1 92 ? 5.145 -11.991 -13.818 1.00 92.00 92 LEU A O 1
ATOM 703 N N . PRO A 1 93 ? 4.896 -11.460 -15.994 1.00 88.44 93 PRO A N 1
ATOM 704 C CA . PRO A 1 93 ? 4.186 -12.693 -16.338 1.00 88.44 93 PRO A CA 1
ATOM 705 C C . PRO A 1 93 ? 4.887 -13.975 -15.873 1.00 88.44 93 PRO A C 1
ATOM 707 O O . PRO A 1 93 ? 4.219 -14.903 -15.429 1.00 88.44 93 PRO A O 1
ATOM 710 N N . ASP A 1 94 ? 6.220 -14.003 -15.935 1.00 91.31 94 ASP A N 1
ATOM 711 C CA . ASP A 1 94 ? 7.029 -15.163 -15.543 1.00 91.31 94 ASP A CA 1
ATOM 712 C C . ASP A 1 94 ? 7.155 -15.326 -14.015 1.00 91.31 94 ASP A C 1
ATOM 714 O O . ASP A 1 94 ? 7.527 -16.396 -13.539 1.00 91.31 94 ASP A O 1
ATOM 718 N N . ASP A 1 95 ? 6.832 -14.281 -13.244 1.00 89.12 95 ASP A N 1
ATOM 719 C CA . ASP A 1 95 ? 6.897 -14.270 -11.777 1.00 89.12 95 ASP A CA 1
ATOM 720 C C . ASP A 1 95 ? 5.555 -14.623 -11.110 1.00 89.12 95 ASP A C 1
ATOM 722 O O . ASP A 1 95 ? 5.503 -14.800 -9.887 1.00 89.12 95 ASP A O 1
ATOM 726 N N . VAL A 1 96 ? 4.472 -14.723 -11.891 1.00 85.38 96 VAL A N 1
ATOM 727 C CA . VAL A 1 96 ? 3.158 -15.164 -11.410 1.00 85.38 96 VAL A CA 1
ATOM 728 C C . VAL A 1 96 ? 3.118 -16.692 -11.396 1.00 85.38 96 VAL A C 1
ATOM 730 O O . VAL A 1 96 ? 3.100 -17.342 -12.439 1.00 85.38 96 VAL A O 1
ATOM 733 N N . ASP A 1 97 ? 3.042 -17.277 -10.203 1.00 82.00 97 ASP A N 1
ATOM 734 C CA . ASP A 1 97 ? 2.867 -18.717 -10.007 1.00 82.00 97 ASP A CA 1
ATOM 735 C C . ASP A 1 97 ? 1.724 -19.019 -9.020 1.00 82.00 97 ASP A C 1
ATOM 737 O O . ASP A 1 97 ? 1.051 -18.119 -8.512 1.00 82.00 97 ASP A O 1
ATOM 741 N N . GLY A 1 98 ? 1.477 -20.304 -8.745 1.00 72.31 98 GLY A N 1
ATOM 742 C CA . GLY A 1 98 ? 0.427 -20.724 -7.810 1.00 72.31 98 GLY A CA 1
ATOM 743 C C . GLY A 1 98 ? 0.617 -20.225 -6.369 1.00 72.31 98 GLY A C 1
ATOM 744 O O . GLY A 1 98 ? -0.355 -20.184 -5.621 1.00 72.31 98 GLY A O 1
ATOM 745 N N . ALA A 1 99 ? 1.834 -19.831 -5.981 1.00 72.12 99 ALA A N 1
ATOM 746 C CA . ALA A 1 99 ? 2.144 -19.225 -4.686 1.00 72.12 99 ALA A CA 1
ATOM 747 C C . ALA A 1 99 ? 2.145 -17.680 -4.736 1.00 72.12 99 ALA A C 1
ATOM 749 O O . ALA A 1 99 ? 2.011 -17.034 -3.698 1.00 72.12 99 ALA A O 1
ATOM 750 N N . ARG A 1 100 ? 2.266 -17.081 -5.926 1.00 77.00 100 ARG A N 1
ATOM 751 C CA . ARG A 1 100 ? 2.336 -15.635 -6.195 1.00 77.00 100 ARG A CA 1
ATOM 752 C C . ARG A 1 100 ? 1.211 -15.183 -7.121 1.00 77.00 100 ARG A C 1
ATOM 754 O O . ARG A 1 100 ? 1.428 -14.464 -8.097 1.00 77.00 100 ARG A O 1
ATOM 761 N N . ALA A 1 101 ? -0.007 -15.608 -6.807 1.00 86.00 101 ALA A N 1
ATOM 762 C CA . ALA A 1 101 ? -1.192 -15.123 -7.496 1.00 86.00 101 ALA A CA 1
ATOM 763 C C . ALA A 1 101 ? -1.356 -13.610 -7.279 1.00 86.00 101 ALA A C 1
ATOM 765 O O . ALA A 1 101 ? -1.063 -13.093 -6.196 1.00 86.00 101 ALA A O 1
ATOM 766 N N . LEU A 1 102 ? -1.849 -12.909 -8.304 1.00 92.56 102 LEU A N 1
ATOM 767 C CA . LEU A 1 102 ? -2.139 -11.486 -8.182 1.00 92.56 102 LEU A CA 1
ATOM 768 C C . LEU A 1 102 ? -3.273 -11.256 -7.176 1.00 92.56 102 LEU A C 1
ATOM 770 O O . LEU A 1 102 ? -4.298 -11.940 -7.220 1.00 92.56 102 LEU A O 1
ATOM 774 N N . LYS A 1 103 ? -3.098 -10.275 -6.290 1.00 95.06 103 LYS A N 1
ATOM 775 C CA . LYS A 1 103 ? -4.034 -9.950 -5.211 1.00 95.06 103 LYS A CA 1
ATOM 776 C C . LYS A 1 103 ? -4.556 -8.519 -5.325 1.00 95.06 103 LYS A C 1
ATOM 778 O O . LYS A 1 103 ? -3.780 -7.609 -5.621 1.00 95.06 103 LYS A O 1
ATOM 783 N N . PRO A 1 104 ? -5.852 -8.285 -5.058 1.00 96.62 104 PRO A N 1
ATOM 784 C CA . PRO A 1 104 ? -6.468 -6.979 -5.242 1.00 96.62 104 PRO A CA 1
ATOM 785 C C . PRO A 1 104 ? -5.913 -5.922 -4.281 1.00 96.62 104 PRO A C 1
ATOM 787 O O . PRO A 1 104 ? -5.728 -6.170 -3.087 1.00 96.62 104 PRO A O 1
ATOM 790 N N . VAL A 1 105 ? -5.738 -4.712 -4.815 1.00 97.25 105 VAL A N 1
ATOM 791 C CA . VAL A 1 105 ? -5.493 -3.484 -4.054 1.00 97.25 105 VAL A CA 1
ATOM 792 C C . VAL A 1 105 ? -6.658 -2.535 -4.315 1.00 97.25 105 VAL A C 1
ATOM 794 O O . VAL A 1 105 ? -6.993 -2.251 -5.463 1.00 97.25 105 VAL A O 1
ATOM 797 N N . VAL A 1 106 ? -7.288 -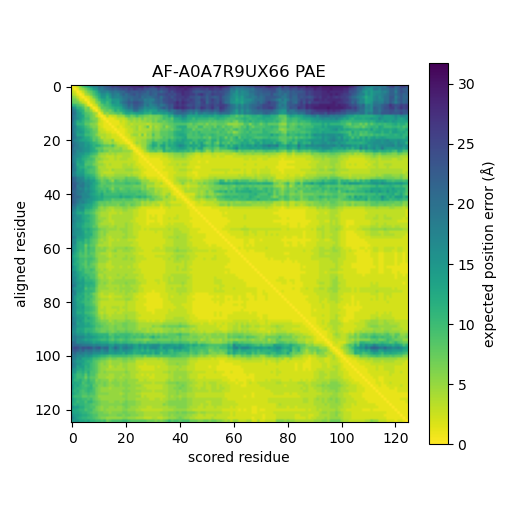2.049 -3.250 1.00 97.50 106 VAL A N 1
ATOM 798 C CA . VAL A 1 106 ? -8.374 -1.068 -3.306 1.00 97.50 106 VAL A CA 1
ATOM 799 C C . VAL A 1 106 ? -7.912 0.206 -2.612 1.00 97.50 106 VAL A C 1
ATOM 801 O O . VAL A 1 106 ? -7.328 0.162 -1.531 1.00 97.50 106 VAL A O 1
ATOM 804 N N . ALA A 1 107 ? -8.185 1.359 -3.213 1.00 96.56 107 ALA A N 1
ATOM 805 C CA . ALA A 1 107 ? -7.816 2.652 -2.656 1.00 96.56 107 ALA A CA 1
ATOM 806 C C . ALA A 1 107 ? -9.022 3.593 -2.579 1.00 96.56 107 ALA A C 1
ATOM 808 O O . ALA A 1 107 ? -9.843 3.653 -3.493 1.00 96.56 107 ALA A O 1
ATOM 809 N N . ALA A 1 108 ? -9.088 4.371 -1.500 1.00 96.94 108 ALA A N 1
ATOM 810 C CA . ALA A 1 108 ? -10.033 5.461 -1.297 1.00 96.94 108 ALA A CA 1
ATOM 811 C C . ALA A 1 108 ? -9.262 6.786 -1.136 1.00 96.94 108 ALA A C 1
ATOM 813 O O . ALA A 1 108 ? -8.973 7.195 -0.003 1.00 96.94 108 ALA A O 1
ATOM 814 N N . PRO A 1 109 ? -8.890 7.453 -2.250 1.00 96.06 109 PRO A N 1
ATOM 815 C CA . PRO A 1 109 ? -8.177 8.724 -2.208 1.00 96.06 109 PRO A CA 1
ATOM 816 C C . PRO A 1 109 ? -8.944 9.791 -1.426 1.00 96.06 109 PRO A C 1
ATOM 818 O O . PRO A 1 109 ? -10.103 10.082 -1.723 1.00 96.06 109 PRO A O 1
ATOM 821 N N . ALA A 1 110 ? -8.287 10.407 -0.445 1.00 95.06 110 ALA A N 1
ATOM 822 C CA . ALA A 1 110 ? -8.862 11.470 0.367 1.00 95.06 110 ALA A CA 1
ATOM 823 C C . ALA A 1 110 ? -7.832 12.580 0.588 1.00 95.06 110 ALA A C 1
ATOM 825 O O . ALA A 1 110 ? -6.861 12.439 1.329 1.00 95.06 110 ALA A O 1
ATOM 826 N N . MET A 1 111 ? -8.044 13.709 -0.082 1.00 94.75 111 MET A N 1
ATOM 827 C CA . MET A 1 111 ? -7.157 14.867 -0.035 1.00 94.75 111 MET A CA 1
ATOM 828 C C . MET A 1 111 ? -7.935 16.147 -0.321 1.00 94.75 111 MET A C 1
ATOM 830 O O . MET A 1 111 ? -9.076 16.118 -0.783 1.00 94.75 111 MET A O 1
ATOM 834 N N . ASN A 1 112 ? -7.310 17.292 -0.059 1.00 96.75 112 ASN A N 1
ATOM 835 C CA . ASN A 1 112 ? -7.910 18.583 -0.363 1.00 96.75 112 ASN A CA 1
ATOM 836 C C . ASN A 1 112 ? -8.255 18.718 -1.863 1.00 96.75 112 ASN A C 1
ATOM 838 O O . ASN A 1 112 ? -7.527 18.233 -2.729 1.00 96.75 112 ASN A O 1
ATOM 842 N N . THR A 1 113 ? -9.325 19.457 -2.174 1.00 95.81 113 THR A N 1
ATOM 843 C CA . THR A 1 113 ? -9.804 19.697 -3.549 1.00 95.81 113 THR A CA 1
ATOM 844 C C . THR A 1 113 ? -8.719 20.223 -4.498 1.00 95.81 113 THR A C 1
ATOM 846 O O . THR A 1 113 ? -8.694 19.833 -5.665 1.00 95.81 113 THR A O 1
ATOM 849 N N . VAL A 1 114 ? -7.820 21.100 -4.032 1.00 97.06 114 VAL A N 1
ATOM 850 C CA . VAL A 1 114 ? -6.721 21.623 -4.860 1.00 97.06 114 VAL A CA 1
ATOM 851 C C . VAL A 1 114 ? -5.745 20.508 -5.219 1.00 97.06 114 VAL A C 1
ATOM 853 O O . VAL A 1 114 ? -5.378 20.402 -6.384 1.00 97.06 114 VAL A O 1
ATOM 856 N N . MET A 1 115 ? -5.378 19.651 -4.259 1.00 97.00 115 MET A N 1
ATOM 857 C CA . MET A 1 115 ? -4.507 18.491 -4.493 1.00 97.00 115 MET A CA 1
ATOM 858 C C . MET A 1 115 ? -5.165 17.499 -5.459 1.00 97.00 115 MET A C 1
ATOM 860 O O . MET A 1 115 ? -4.529 17.064 -6.413 1.00 97.00 115 MET A O 1
ATOM 864 N N . TRP A 1 116 ? -6.462 17.225 -5.286 1.00 95.56 116 TRP A N 1
ATOM 865 C CA . TRP A 1 116 ? -7.230 16.340 -6.171 1.00 95.56 116 TRP A CA 1
ATOM 866 C C . TRP A 1 116 ? -7.271 16.822 -7.628 1.00 95.56 116 TRP A C 1
ATOM 868 O O . TRP A 1 116 ? -7.250 16.030 -8.566 1.00 95.56 116 TRP A O 1
ATOM 878 N N . ARG A 1 117 ? -7.331 18.141 -7.838 1.00 96.25 117 ARG A N 1
ATOM 879 C CA . ARG A 1 117 ? -7.398 18.743 -9.178 1.00 96.25 117 ARG A CA 1
ATOM 880 C C . ARG A 1 117 ? -6.036 18.898 -9.860 1.00 96.25 117 ARG A C 1
ATOM 882 O O . ARG A 1 117 ? -6.017 19.298 -11.023 1.00 96.25 117 ARG A O 1
ATOM 889 N N . GLN A 1 118 ? -4.924 18.602 -9.183 1.00 97.12 118 GLN A N 1
ATOM 890 C CA . GLN A 1 118 ? -3.604 18.616 -9.817 1.00 97.12 118 GLN A CA 1
ATOM 891 C C . GLN A 1 118 ? -3.510 17.538 -10.899 1.00 97.12 118 GLN A C 1
ATOM 893 O O . GLN A 1 118 ? -4.051 16.442 -10.755 1.00 97.12 118 GLN A O 1
ATOM 898 N N . ARG A 1 119 ? -2.778 17.838 -11.978 1.00 97.50 119 ARG A N 1
ATOM 899 C CA . ARG A 1 119 ? -2.536 16.883 -13.070 1.00 97.50 119 ARG A CA 1
ATOM 900 C C . ARG A 1 119 ? -1.865 15.607 -12.562 1.00 97.50 119 ARG A C 1
ATOM 902 O O . ARG A 1 119 ? -2.337 14.528 -12.885 1.00 97.50 119 ARG A O 1
ATOM 909 N N . ILE A 1 120 ? -0.837 15.750 -11.725 1.00 97.38 120 ILE A N 1
ATOM 910 C CA . ILE A 1 120 ? -0.062 14.619 -11.200 1.00 97.38 120 ILE A CA 1
ATOM 911 C C . ILE A 1 120 ? -0.936 13.625 -10.423 1.00 97.38 120 ILE A C 1
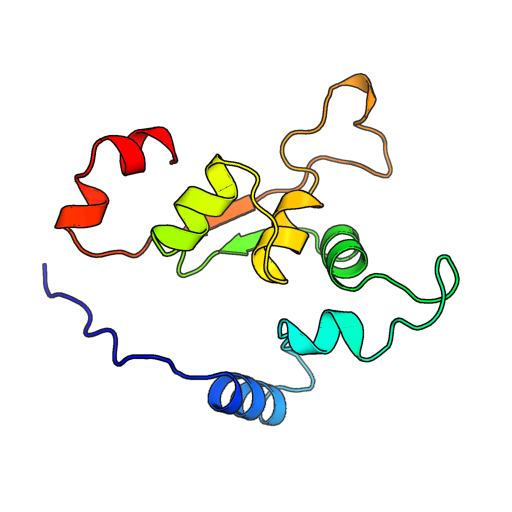ATOM 913 O O . ILE A 1 120 ? -0.780 12.420 -10.560 1.00 97.38 120 ILE A O 1
ATOM 917 N N . THR A 1 121 ? -1.936 14.115 -9.684 1.00 96.62 121 THR A N 1
ATOM 918 C CA . THR A 1 121 ? -2.885 13.255 -8.968 1.00 96.62 121 THR A CA 1
ATOM 919 C C . THR A 1 121 ? -3.701 12.393 -9.926 1.00 96.62 121 THR A C 1
ATOM 921 O O . THR A 1 121 ? -3.994 11.254 -9.599 1.00 96.62 121 THR A O 1
ATOM 924 N N . ARG A 1 122 ? -4.051 12.902 -11.115 1.00 95.44 122 ARG A N 1
ATOM 925 C CA . ARG A 1 122 ? -4.763 12.119 -12.139 1.00 95.44 122 ARG A CA 1
ATOM 926 C C . ARG A 1 122 ? -3.878 11.111 -12.862 1.00 95.44 122 ARG A C 1
ATOM 928 O O . ARG A 1 122 ? -4.415 10.189 -13.447 1.00 95.44 122 ARG A O 1
ATOM 935 N N . GLU A 1 123 ? -2.571 11.344 -12.906 1.00 97.19 123 GLU A N 1
ATOM 936 C CA . GLU A 1 123 ? -1.615 10.420 -13.529 1.00 97.19 123 GLU A CA 1
ATOM 937 C C . GLU A 1 123 ? -1.257 9.268 -12.583 1.00 97.19 123 GLU A C 1
ATOM 939 O O . GLU A 1 123 ? -0.950 8.176 -13.043 1.00 97.19 123 GLU A O 1
ATOM 944 N N . HIS A 1 124 ? -1.301 9.511 -11.271 1.00 96.00 124 HIS A N 1
ATOM 945 C CA . HIS A 1 124 ? -0.994 8.514 -10.243 1.00 96.00 124 HIS A CA 1
ATOM 946 C C . HIS A 1 124 ? -2.186 7.637 -9.823 1.00 96.00 124 HIS A C 1
ATOM 948 O O . HIS A 1 124 ? -1.969 6.644 -9.132 1.00 96.00 124 HIS A O 1
ATOM 954 N N . VAL A 1 125 ? -3.420 8.025 -10.165 1.00 91.81 125 VAL A N 1
ATOM 955 C CA . VAL A 1 125 ? -4.650 7.240 -9.923 1.00 91.81 125 VAL A CA 1
ATOM 956 C C . VAL A 1 125 ? -4.950 6.387 -11.142 1.00 91.81 125 VAL A C 1
ATOM 958 O O . VAL A 1 125 ? -5.260 5.196 -10.937 1.00 91.81 125 VAL A O 1
#